Protein AF-A0A812ITI0-F1 (afdb_monomer_lite)

Organism: Symbiodinium pilosum (NCBI:txid2952)

Foldseek 3Di:
DPPQAQPPDDDDLPFDWDDADWDKDFDADPVRDTPDIDIWHHPDQVDIQQLRTMDPLRVCVRSVNHGPDPVSHRDDDDPVVLVVQQVVCVVVVHDRD

Radius of gyration: 18.54 Å; chains: 1; bounding box: 42×39×50 Å

pLDDT: mean 86.18, std 13.23, range [33.56, 98.25]

Sequence (97 aa):
NLGAVPPLISEATNKAYESPPEACSLRFNEQGQVVEYTAGYVIDRRQGNTGGRGGLLGPLYAIGKGFPFPEAQPYEWSWQRKLFTWLGDLLAGDSPK

Structure (mmCIF, N/CA/C/O backbone):
data_AF-A0A812ITI0-F1
#
_entry.id   AF-A0A812ITI0-F1
#
loop_
_atom_site.group_PDB
_atom_site.id
_atom_site.type_symbol
_atom_site.label_atom_id
_atom_site.label_alt_id
_atom_site.label_comp_id
_atom_site.label_asym_id
_atom_site.label_entity_id
_atom_site.label_seq_id
_atom_site.pdbx_PDB_ins_code
_atom_site.Cartn_x
_atom_site.Cartn_y
_atom_site.Cartn_z
_atom_site.occupancy
_atom_site.B_iso_or_equiv
_atom_site.auth_seq_id
_atom_site.auth_comp_id
_atom_site.auth_asym_id
_atom_site.auth_atom_id
_atom_site.pdbx_PDB_model_num
ATOM 1 N N . ASN A 1 1 ? -4.688 25.716 8.074 1.00 39.78 1 ASN A N 1
ATOM 2 C CA . ASN A 1 1 ? -3.216 25.720 8.207 1.00 39.78 1 ASN A CA 1
ATOM 3 C C . ASN A 1 1 ? -2.755 24.588 9.115 1.00 39.78 1 ASN A C 1
ATOM 5 O O . ASN A 1 1 ? -2.554 24.806 10.297 1.00 39.78 1 ASN A O 1
ATOM 9 N N . LEU A 1 2 ? -2.607 23.384 8.561 1.00 33.56 2 LEU A N 1
ATOM 10 C CA . LEU A 1 2 ? -1.803 22.290 9.117 1.00 33.56 2 LEU A CA 1
ATOM 11 C C . LEU A 1 2 ? -0.855 21.911 7.978 1.00 33.56 2 LEU A C 1
ATOM 13 O O . LEU A 1 2 ? -1.253 21.231 7.036 1.00 33.56 2 LEU A O 1
ATOM 17 N N . GLY A 1 3 ? 0.325 22.530 7.969 1.00 39.69 3 GLY A N 1
ATOM 18 C CA . GLY A 1 3 ? 1.296 22.384 6.889 1.00 39.69 3 GLY A CA 1
ATOM 19 C C . GLY A 1 3 ? 1.672 20.919 6.649 1.00 39.69 3 GLY A C 1
ATOM 20 O O . GLY A 1 3 ? 1.778 20.141 7.590 1.00 39.69 3 GLY A O 1
ATOM 21 N N . ALA A 1 4 ? 1.886 20.583 5.375 1.00 53.31 4 ALA A N 1
ATOM 22 C CA . ALA A 1 4 ? 2.466 19.332 4.870 1.00 53.31 4 ALA A CA 1
ATOM 23 C C . ALA A 1 4 ? 1.621 18.039 4.887 1.00 53.31 4 ALA A C 1
ATOM 25 O O . ALA A 1 4 ? 2.150 16.987 4.531 1.00 53.31 4 ALA A O 1
ATOM 26 N N . VAL A 1 5 ? 0.315 18.086 5.169 1.00 53.88 5 VAL A N 1
ATOM 27 C CA . VAL A 1 5 ? -0.590 16.958 4.866 1.00 53.88 5 VAL A CA 1
ATOM 28 C C . VAL A 1 5 ? -1.495 17.375 3.701 1.00 53.88 5 VAL A C 1
ATOM 30 O O . VAL A 1 5 ? -2.159 18.409 3.824 1.00 53.88 5 VAL A O 1
ATOM 33 N N . PRO A 1 6 ? -1.532 16.645 2.561 1.00 56.62 6 PRO A N 1
ATOM 34 C CA . PRO A 1 6 ? -2.533 16.890 1.536 1.00 56.62 6 PRO A CA 1
ATOM 35 C C . PRO A 1 6 ? -3.895 16.873 2.226 1.00 56.62 6 PRO A C 1
ATOM 37 O O . PRO A 1 6 ? -4.128 15.995 3.061 1.00 56.62 6 PRO A O 1
ATOM 40 N N . PRO A 1 7 ? -4.775 17.844 1.948 1.00 61.19 7 PRO A N 1
ATOM 41 C CA . PRO A 1 7 ? -6.038 17.942 2.652 1.00 61.19 7 PRO A CA 1
ATOM 42 C C . PRO A 1 7 ? -6.831 16.655 2.398 1.00 61.19 7 PRO A C 1
ATOM 44 O O . PRO A 1 7 ? -7.367 16.448 1.310 1.00 61.19 7 PRO A O 1
ATOM 47 N N . LEU A 1 8 ? -6.863 15.766 3.402 1.00 65.88 8 LEU A N 1
ATOM 48 C CA . LEU A 1 8 ? -7.608 14.501 3.360 1.00 65.88 8 LEU A CA 1
ATOM 49 C C . LEU A 1 8 ? -9.084 14.762 3.033 1.00 65.88 8 LEU A C 1
ATOM 51 O O . LEU A 1 8 ? -9.742 13.937 2.411 1.00 65.88 8 LEU A O 1
ATOM 55 N N . ILE A 1 9 ? -9.560 15.957 3.390 1.00 69.88 9 ILE A N 1
ATOM 56 C CA . ILE A 1 9 ? -10.830 16.527 2.962 1.00 69.88 9 ILE A CA 1
ATOM 57 C C . ILE A 1 9 ? -10.546 17.550 1.865 1.00 69.88 9 ILE A C 1
ATOM 59 O O . ILE A 1 9 ? -10.066 18.649 2.132 1.00 69.88 9 ILE A O 1
ATOM 63 N N . SER A 1 10 ? -10.820 17.185 0.623 1.00 74.81 10 SER A N 1
ATOM 64 C CA . SER A 1 10 ? -10.621 18.054 -0.535 1.00 74.81 10 SER A CA 1
ATOM 65 C C . SER A 1 10 ? -11.600 17.711 -1.645 1.00 74.81 10 SER A C 1
ATOM 67 O O . SER A 1 10 ? -12.273 16.683 -1.587 1.00 74.81 10 SER A O 1
ATOM 69 N N . GLU A 1 11 ? -11.678 18.575 -2.657 1.00 86.69 11 GLU A N 1
ATOM 70 C CA . GLU A 1 11 ? -12.560 18.358 -3.800 1.00 86.69 11 GLU A CA 1
ATOM 71 C C . GLU A 1 11 ? -12.298 17.003 -4.470 1.00 86.69 11 GLU A C 1
ATOM 73 O O . GLU A 1 11 ? -11.152 16.521 -4.554 1.00 86.69 11 GLU A O 1
ATOM 78 N N . ALA A 1 12 ? -13.393 16.389 -4.922 1.00 87.00 12 ALA A N 1
ATOM 79 C CA . ALA A 1 12 ? -13.373 15.108 -5.601 1.00 87.00 12 ALA A CA 1
ATOM 80 C C . ALA A 1 12 ? -12.563 15.218 -6.897 1.00 87.00 12 ALA A C 1
ATOM 82 O O . ALA A 1 12 ? -12.781 16.101 -7.720 1.00 87.00 12 ALA A O 1
ATOM 83 N N . THR A 1 13 ? -11.620 14.298 -7.087 1.00 89.62 13 THR A N 1
ATOM 84 C CA . THR A 1 13 ? -10.745 14.282 -8.269 1.00 89.62 13 THR A CA 1
ATOM 85 C C . THR A 1 13 ? -11.364 13.542 -9.451 1.00 89.62 13 THR A C 1
ATOM 87 O O . THR A 1 13 ? -10.806 13.586 -10.544 1.00 89.62 13 THR A O 1
ATOM 90 N N . ASN A 1 14 ? -12.476 12.830 -9.230 1.00 92.44 14 ASN A N 1
ATOM 91 C CA . ASN A 1 14 ? -13.131 11.935 -10.191 1.00 92.44 14 ASN A CA 1
ATOM 92 C C . ASN A 1 14 ? -12.205 10.857 -10.791 1.00 92.44 14 ASN A C 1
ATOM 94 O O . ASN A 1 14 ? -12.496 10.299 -11.846 1.00 92.44 14 ASN A O 1
ATOM 98 N N . LYS A 1 15 ? -11.089 10.543 -10.120 1.00 92.12 15 LYS A N 1
ATOM 99 C CA . LYS A 1 15 ? -10.189 9.449 -10.500 1.00 92.12 15 LYS A CA 1
ATOM 100 C C . LYS A 1 15 ? -10.613 8.158 -9.811 1.00 92.12 15 LYS A C 1
ATOM 102 O O . LYS A 1 15 ? -10.893 8.162 -8.614 1.00 92.12 15 LYS A O 1
ATOM 107 N N . ALA A 1 16 ? -10.619 7.059 -10.561 1.00 92.12 16 ALA A N 1
ATOM 108 C CA . ALA A 1 16 ? -10.828 5.732 -10.000 1.00 92.12 16 ALA A CA 1
ATOM 109 C C . ALA A 1 16 ? -9.639 5.322 -9.120 1.00 92.12 16 ALA A C 1
ATOM 111 O O . ALA A 1 16 ? -8.493 5.676 -9.401 1.00 92.12 16 ALA A O 1
ATOM 112 N N . TYR A 1 17 ? -9.914 4.553 -8.072 1.00 92.56 17 TYR A N 1
ATOM 113 C CA . TYR A 1 17 ? -8.905 3.930 -7.224 1.00 92.56 17 TYR A CA 1
ATOM 114 C C . TYR A 1 17 ? -9.015 2.415 -7.360 1.00 92.56 17 TYR A C 1
ATOM 116 O O . TYR A 1 17 ? -10.099 1.856 -7.202 1.00 92.56 17 TYR A O 1
ATOM 124 N N . GLU A 1 18 ? -7.885 1.773 -7.631 1.00 95.38 18 GLU A N 1
ATOM 125 C CA . GLU A 1 18 ? -7.753 0.325 -7.669 1.00 95.38 18 GLU A CA 1
ATOM 126 C C . GLU A 1 18 ? -6.566 -0.075 -6.794 1.00 95.38 18 GLU A C 1
ATOM 128 O O . GLU A 1 18 ? -5.414 0.271 -7.079 1.00 95.38 18 GLU A O 1
ATOM 133 N N . SER A 1 19 ? -6.865 -0.773 -5.698 1.00 92.44 19 SER A N 1
ATOM 134 C CA . SER A 1 19 ? -5.851 -1.243 -4.758 1.00 92.44 19 SER A CA 1
ATOM 135 C C . SER A 1 19 ? -5.052 -2.399 -5.357 1.00 92.44 19 SER A C 1
ATOM 137 O O . SER A 1 19 ? -5.657 -3.296 -5.949 1.00 92.44 19 SER A O 1
ATOM 139 N N . PRO A 1 20 ? -3.727 -2.461 -5.149 1.00 94.88 20 PRO A N 1
ATOM 140 C CA . PRO A 1 20 ? -3.008 -3.711 -5.326 1.00 94.88 20 PRO A CA 1
ATOM 141 C C . PRO A 1 20 ? -3.475 -4.741 -4.278 1.00 94.88 20 PRO A C 1
ATOM 143 O O . PRO A 1 20 ? -4.058 -4.367 -3.253 1.00 94.88 20 PRO A O 1
ATOM 146 N N . PRO A 1 21 ? -3.175 -6.036 -4.480 1.00 95.06 21 PRO A N 1
ATOM 147 C CA . PRO A 1 21 ? -3.285 -7.036 -3.426 1.00 95.06 21 PRO A CA 1
ATOM 148 C C . PRO A 1 21 ? -2.437 -6.646 -2.206 1.00 95.06 21 PRO A C 1
ATOM 150 O O . PRO A 1 21 ? -1.223 -6.445 -2.320 1.00 95.06 21 PRO A O 1
ATOM 153 N N . GLU A 1 22 ? -3.066 -6.565 -1.034 1.00 94.06 22 GLU A N 1
ATOM 154 C CA . GLU A 1 22 ? -2.447 -6.142 0.227 1.00 94.06 22 GLU A CA 1
ATOM 155 C C . GLU A 1 22 ? -2.805 -7.085 1.376 1.00 94.06 22 GLU A C 1
ATOM 157 O O . GLU A 1 22 ? -3.908 -7.629 1.435 1.00 94.06 22 GLU A O 1
ATOM 162 N N . ALA A 1 23 ? -1.870 -7.246 2.311 1.00 94.88 23 ALA A N 1
ATOM 163 C CA . ALA A 1 23 ? -2.119 -7.884 3.593 1.00 94.88 23 ALA A CA 1
ATOM 164 C C . ALA A 1 23 ? -2.505 -6.837 4.646 1.00 94.88 23 ALA A C 1
ATOM 166 O O . ALA A 1 23 ? -1.859 -5.794 4.788 1.00 94.88 23 ALA A O 1
ATOM 167 N N . CYS A 1 24 ? -3.535 -7.167 5.418 1.00 94.00 24 CYS A N 1
ATOM 168 C CA . CYS A 1 24 ? -4.062 -6.342 6.493 1.00 94.00 24 CYS A CA 1
ATOM 169 C C . CYS A 1 24 ? -4.098 -7.146 7.793 1.00 94.00 24 CYS A C 1
ATOM 171 O O . CYS A 1 24 ? -4.497 -8.310 7.790 1.00 94.00 24 CYS A O 1
ATOM 173 N N . SER A 1 25 ? -3.720 -6.517 8.906 1.00 95.44 25 SER A N 1
ATOM 174 C CA . SER A 1 25 ? -3.869 -7.076 10.252 1.00 95.44 25 SER A CA 1
ATOM 175 C C . SER A 1 25 ? -4.772 -6.170 11.076 1.00 95.44 25 SE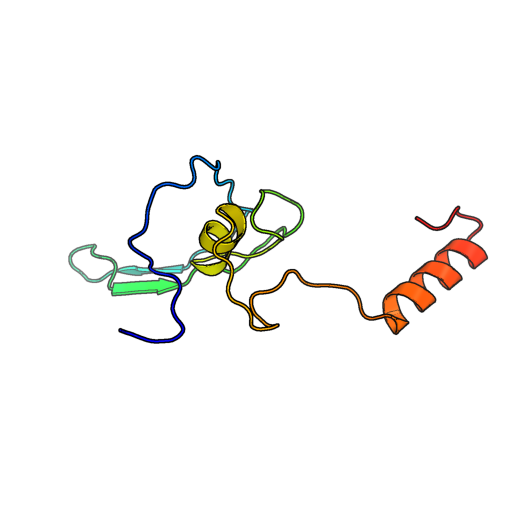R A C 1
ATOM 177 O O . SER A 1 25 ? -4.585 -4.952 11.103 1.00 95.44 25 SER A O 1
ATOM 179 N N . LEU A 1 26 ? -5.776 -6.763 11.717 1.00 96.94 26 LEU A N 1
ATOM 180 C CA . LEU A 1 26 ? -6.732 -6.057 12.557 1.00 96.94 26 LEU A CA 1
ATOM 181 C C . LEU A 1 26 ? -6.772 -6.725 13.925 1.00 96.94 26 LEU A C 1
ATOM 183 O O . LEU A 1 26 ? -6.896 -7.948 14.021 1.00 96.94 26 LEU A O 1
ATOM 187 N N . ARG A 1 27 ? -6.709 -5.916 14.981 1.00 97.88 27 ARG A N 1
ATOM 188 C CA . ARG A 1 27 ? -6.941 -6.372 16.353 1.00 97.88 27 ARG A CA 1
ATOM 189 C C . ARG A 1 27 ? -8.313 -5.907 16.806 1.00 97.88 27 ARG A C 1
ATOM 191 O O . ARG A 1 27 ? -8.648 -4.733 16.651 1.00 97.88 27 ARG A O 1
ATOM 198 N N . PHE A 1 28 ? -9.073 -6.823 17.395 1.00 98.25 28 PHE A N 1
ATOM 199 C CA . PHE A 1 28 ? -10.416 -6.561 17.899 1.00 98.25 28 PHE A CA 1
ATOM 200 C C . PHE A 1 28 ? -10.430 -6.570 19.429 1.00 98.25 28 PHE A C 1
ATOM 202 O O . PHE A 1 28 ? -9.659 -7.302 20.053 1.00 98.25 28 PHE A O 1
ATOM 209 N N . ASN A 1 29 ? -11.282 -5.745 20.034 1.00 97.75 29 ASN A N 1
ATOM 210 C CA . ASN A 1 29 ? -11.597 -5.840 21.460 1.00 97.75 29 ASN A CA 1
ATOM 211 C C . ASN A 1 29 ? -12.690 -6.893 21.721 1.00 97.75 29 ASN A C 1
ATOM 213 O O . ASN A 1 29 ? -13.238 -7.491 20.795 1.00 97.75 29 ASN A O 1
ATOM 217 N N . GLU A 1 30 ? -13.025 -7.102 22.994 1.00 98.19 30 GLU A N 1
ATOM 218 C CA . GLU A 1 30 ? -14.060 -8.056 23.419 1.00 98.19 30 GLU A CA 1
ATOM 219 C C .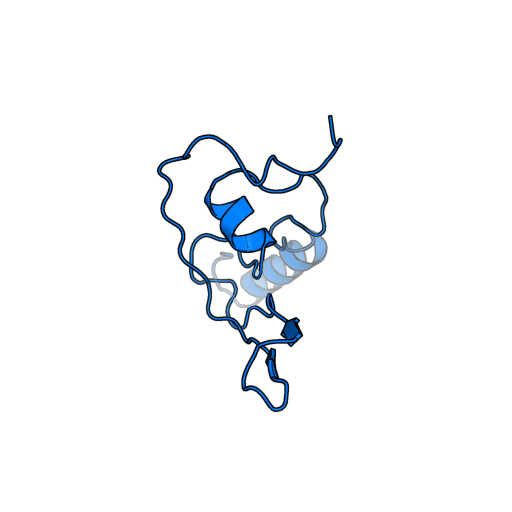 GLU A 1 30 ? -15.456 -7.720 22.868 1.00 98.19 30 GLU A C 1
ATOM 221 O O . GLU A 1 30 ? -16.293 -8.604 22.714 1.00 98.19 30 GLU A O 1
ATOM 226 N N . GLN A 1 31 ? -15.705 -6.453 22.528 1.00 98.12 31 GLN A N 1
ATOM 227 C CA . GLN A 1 31 ? -16.952 -5.982 21.923 1.00 98.12 31 GLN A CA 1
ATOM 228 C C . GLN A 1 31 ? -16.968 -6.156 20.392 1.00 98.12 31 GLN A C 1
ATOM 230 O O . GLN A 1 31 ? -17.924 -5.737 19.739 1.00 98.12 31 GLN A O 1
ATOM 235 N N . GLY A 1 32 ? -15.923 -6.746 19.802 1.00 97.44 32 GLY A N 1
ATOM 236 C CA . GLY A 1 32 ? -15.805 -6.958 18.357 1.00 97.44 32 GLY A CA 1
ATOM 237 C C . GLY A 1 32 ? -15.452 -5.698 17.560 1.00 97.44 32 GLY A C 1
ATOM 238 O O . GLY A 1 32 ? -15.624 -5.673 16.344 1.00 97.44 32 GLY A O 1
ATOM 239 N N . GLN A 1 33 ? -14.963 -4.642 18.211 1.00 97.81 33 GLN A N 1
ATOM 240 C CA . GLN A 1 33 ? -14.553 -3.394 17.562 1.00 97.81 33 GLN A CA 1
ATOM 241 C C . GLN A 1 33 ? -13.065 -3.427 17.216 1.00 97.81 33 GLN A C 1
ATOM 243 O O . GLN A 1 33 ? -12.252 -3.926 17.994 1.00 97.81 33 GLN A O 1
ATOM 248 N N . VAL A 1 34 ? -12.695 -2.843 16.075 1.00 97.12 34 VAL A N 1
ATOM 249 C CA . VAL A 1 34 ? -11.291 -2.691 15.671 1.00 97.12 34 VAL A CA 1
ATOM 250 C C . VAL A 1 34 ? -10.613 -1.659 16.569 1.00 97.12 34 VAL A C 1
ATOM 252 O O . VAL A 1 34 ? -11.052 -0.514 16.643 1.00 97.12 34 VAL A O 1
ATOM 255 N N . VAL A 1 35 ? -9.526 -2.056 17.224 1.00 97.44 35 VAL A N 1
ATOM 256 C CA . VAL A 1 35 ? -8.704 -1.178 18.077 1.00 97.44 35 VAL A CA 1
ATOM 257 C C . VAL A 1 35 ? -7.332 -0.897 17.480 1.00 97.44 35 VAL A C 1
ATOM 259 O O . VAL A 1 35 ? -6.726 0.120 17.800 1.00 97.44 35 VAL A O 1
ATOM 262 N N . GLU A 1 36 ? -6.860 -1.753 16.575 1.00 96.44 36 GLU A N 1
ATOM 263 C CA . GLU A 1 36 ? -5.659 -1.516 15.776 1.00 96.44 36 GLU A CA 1
ATOM 264 C C . GLU A 1 36 ? -5.889 -1.994 14.350 1.00 96.44 36 GLU A C 1
ATOM 266 O O . GLU A 1 36 ? -6.476 -3.056 14.128 1.00 96.44 36 GLU A O 1
ATOM 271 N N . TYR A 1 37 ? -5.390 -1.210 13.396 1.00 93.56 37 TYR A N 1
ATOM 272 C CA . TYR A 1 37 ? -5.413 -1.551 11.985 1.00 93.56 37 TYR A CA 1
ATOM 273 C C . TYR A 1 37 ? -4.044 -1.292 11.361 1.00 93.56 37 TYR A C 1
ATOM 275 O O . TYR A 1 37 ? -3.575 -0.157 11.278 1.00 93.56 37 TYR A O 1
ATOM 283 N N . THR A 1 38 ? -3.413 -2.367 10.911 1.00 91.81 38 THR A N 1
ATOM 284 C CA . THR A 1 38 ? -2.173 -2.349 10.150 1.00 91.81 38 THR A CA 1
ATOM 285 C C . THR A 1 38 ? -2.487 -2.675 8.692 1.00 91.81 38 THR A C 1
ATOM 287 O O . THR A 1 38 ? -2.977 -3.761 8.386 1.00 91.81 38 THR A O 1
ATOM 290 N N . ALA A 1 39 ? -2.190 -1.735 7.799 1.00 90.19 39 ALA A N 1
ATOM 291 C CA . ALA A 1 39 ? -2.387 -1.847 6.355 1.00 90.19 39 ALA A CA 1
ATOM 292 C C . ALA A 1 39 ? -1.143 -1.356 5.604 1.00 90.19 39 ALA A C 1
ATOM 294 O O . ALA A 1 39 ? -0.232 -0.787 6.208 1.00 90.19 39 ALA A O 1
ATOM 295 N N . GLY A 1 40 ? -1.118 -1.534 4.284 1.00 88.62 40 GLY A N 1
ATOM 296 C CA . GLY A 1 40 ? -0.036 -1.045 3.430 1.00 88.62 40 GLY A CA 1
ATOM 297 C C . GLY A 1 40 ? 1.054 -2.051 3.096 1.00 88.62 40 GLY A C 1
ATOM 298 O O . GLY A 1 40 ? 2.045 -1.685 2.463 1.00 88.62 40 GLY A O 1
ATOM 299 N N . TYR A 1 41 ? 0.861 -3.320 3.452 1.00 92.56 41 TYR A N 1
ATOM 300 C CA . TYR A 1 41 ? 1.750 -4.410 3.061 1.00 92.56 41 TYR A CA 1
ATOM 301 C C . TYR A 1 41 ? 1.339 -4.961 1.695 1.00 92.56 41 TYR A C 1
ATOM 303 O O . TYR A 1 41 ? 0.590 -5.931 1.595 1.00 92.56 41 TYR A O 1
ATOM 311 N N . VAL A 1 42 ? 1.829 -4.316 0.636 1.00 93.31 42 VAL A N 1
ATOM 312 C CA . VAL A 1 42 ? 1.564 -4.701 -0.757 1.00 93.31 42 VAL A CA 1
ATOM 313 C C . VAL A 1 42 ? 2.247 -6.025 -1.095 1.00 93.31 42 VAL A C 1
ATOM 315 O O . VAL A 1 42 ? 3.470 -6.143 -1.003 1.00 93.31 42 VAL A O 1
ATOM 318 N N . ILE A 1 43 ? 1.450 -7.004 -1.525 1.00 94.88 43 ILE A N 1
ATOM 319 C CA . ILE A 1 43 ? 1.901 -8.344 -1.924 1.00 94.88 43 ILE A CA 1
ATOM 320 C C . ILE A 1 43 ? 2.374 -8.326 -3.382 1.00 94.88 43 ILE A C 1
ATOM 322 O O . ILE A 1 43 ? 3.443 -8.850 -3.692 1.00 94.88 43 ILE A O 1
ATOM 326 N N . ASP A 1 44 ? 1.616 -7.674 -4.272 1.00 93.56 44 ASP A N 1
ATOM 327 C CA . ASP A 1 44 ? 1.997 -7.474 -5.672 1.00 93.56 44 ASP A CA 1
ATOM 328 C C . ASP A 1 44 ? 1.838 -6.010 -6.091 1.00 93.56 44 ASP A C 1
ATOM 330 O O . ASP A 1 44 ? 0.741 -5.503 -6.314 1.00 93.56 44 ASP A O 1
ATOM 334 N N . ARG A 1 45 ? 2.980 -5.334 -6.242 1.00 90.44 45 ARG A N 1
ATOM 335 C CA . ARG A 1 45 ? 3.052 -3.907 -6.577 1.00 90.44 45 ARG A CA 1
ATOM 336 C C . ARG A 1 45 ? 2.750 -3.585 -8.044 1.00 90.44 45 ARG A C 1
ATOM 338 O O . ARG A 1 45 ? 2.735 -2.411 -8.403 1.00 90.44 45 ARG A O 1
ATOM 345 N N . ARG A 1 46 ? 2.610 -4.603 -8.898 1.00 90.69 46 ARG A N 1
ATOM 346 C CA . ARG A 1 46 ? 2.374 -4.450 -10.344 1.00 90.69 46 ARG A CA 1
ATOM 347 C C . ARG A 1 46 ? 0.896 -4.281 -10.690 1.00 90.69 46 ARG A C 1
ATOM 349 O O . ARG A 1 46 ? 0.592 -3.956 -11.832 1.00 90.69 46 ARG A O 1
ATOM 356 N N . GLN A 1 47 ? 0.010 -4.555 -9.739 1.00 93.94 47 GLN A N 1
ATOM 357 C CA . GLN A 1 47 ? -1.436 -4.470 -9.903 1.00 93.94 47 GLN A CA 1
ATOM 358 C C . GLN A 1 47 ? -1.976 -3.159 -9.323 1.00 93.94 47 GLN A C 1
ATOM 360 O O . GLN A 1 47 ? -1.341 -2.535 -8.471 1.00 93.94 47 GLN A O 1
ATOM 365 N N . GLY A 1 48 ? -3.160 -2.754 -9.781 1.00 93.50 48 GLY A N 1
ATOM 366 C CA . GLY A 1 48 ? -3.801 -1.510 -9.369 1.00 93.50 48 GLY A CA 1
ATOM 367 C C . GLY A 1 48 ? -3.105 -0.248 -9.888 1.00 93.50 48 GLY A C 1
ATOM 368 O O . GLY A 1 48 ? -2.182 -0.290 -10.705 1.00 93.50 48 GLY A O 1
ATOM 369 N N . ASN A 1 49 ? -3.560 0.90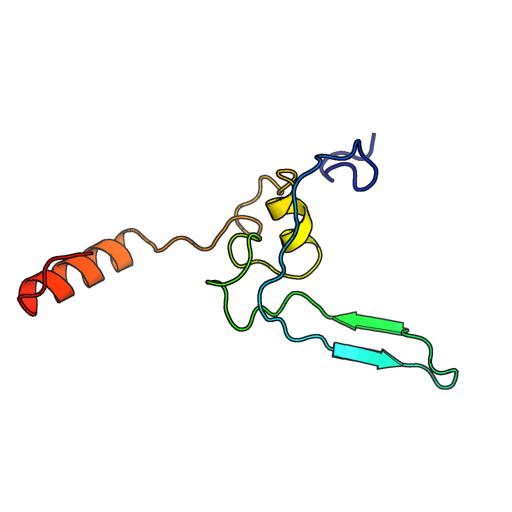8 -9.405 1.00 94.19 49 ASN A N 1
ATOM 370 C CA . ASN A 1 49 ? -3.120 2.224 -9.889 1.00 94.19 49 ASN A CA 1
ATOM 371 C C . ASN A 1 49 ? -2.427 3.082 -8.818 1.00 94.19 49 ASN A C 1
ATOM 373 O O . ASN A 1 49 ? -2.255 4.292 -8.970 1.00 94.19 49 ASN A O 1
ATOM 377 N N . THR A 1 50 ? -1.978 2.451 -7.734 1.00 92.75 50 THR A N 1
ATOM 378 C CA . THR A 1 50 ? -1.348 3.120 -6.587 1.00 92.75 50 THR A CA 1
ATOM 379 C C . THR A 1 50 ? 0.159 3.325 -6.734 1.00 92.75 50 THR A C 1
ATOM 381 O O . THR A 1 50 ? 0.811 3.806 -5.803 1.00 92.75 50 THR A O 1
ATOM 384 N N . GLY A 1 51 ? 0.745 2.938 -7.872 1.00 88.12 51 GLY A N 1
ATOM 385 C CA . GLY A 1 51 ? 2.198 2.919 -8.060 1.00 88.12 51 GLY A CA 1
ATOM 386 C C . GLY A 1 51 ? 2.897 1.962 -7.090 1.00 88.12 51 GLY A C 1
ATOM 387 O O . GLY A 1 51 ? 4.001 2.248 -6.632 1.00 88.12 51 GLY A O 1
ATOM 388 N N . GLY A 1 52 ? 2.227 0.865 -6.724 1.00 90.31 52 GLY A N 1
ATOM 389 C CA . GLY A 1 52 ? 2.790 -0.166 -5.859 1.00 90.31 52 GLY A CA 1
ATOM 390 C C . GLY A 1 52 ? 2.742 0.134 -4.363 1.00 90.31 52 GLY A C 1
ATOM 391 O O . GLY A 1 52 ? 3.513 -0.451 -3.605 1.00 90.31 52 GLY A O 1
ATOM 392 N N . ARG A 1 53 ? 1.874 1.057 -3.944 1.00 90.56 53 ARG A N 1
ATOM 393 C CA . ARG A 1 53 ? 1.728 1.496 -2.552 1.00 90.56 53 ARG A CA 1
ATOM 394 C C . ARG A 1 53 ? 0.427 1.003 -1.961 1.00 90.56 53 ARG A C 1
ATOM 396 O O . ARG A 1 53 ? -0.571 0.916 -2.674 1.00 90.56 53 ARG A O 1
ATOM 403 N N . GLY A 1 54 ? 0.445 0.803 -0.653 1.00 90.06 54 GLY A N 1
ATOM 404 C CA . GLY A 1 54 ? -0.747 0.459 0.091 1.00 90.06 54 GLY A CA 1
ATOM 405 C C . GLY A 1 54 ? -1.058 1.412 1.227 1.00 90.06 54 GLY A C 1
ATOM 406 O O . GLY A 1 54 ? -0.433 2.471 1.369 1.00 90.06 54 GLY A O 1
ATOM 407 N N . GLY A 1 55 ? -2.054 1.045 2.027 1.00 88.12 55 GLY A N 1
ATOM 408 C CA . GLY A 1 55 ? -2.550 1.888 3.111 1.00 88.12 55 GLY A CA 1
ATOM 409 C C . GLY A 1 55 ? -2.969 3.262 2.582 1.00 88.12 55 GLY A C 1
ATOM 410 O O . GLY A 1 55 ? -3.424 3.385 1.452 1.00 88.12 55 GLY A O 1
ATOM 411 N N . LEU A 1 56 ? -2.783 4.327 3.365 1.00 87.62 56 LEU A N 1
ATOM 412 C CA . LEU A 1 56 ? -3.208 5.678 2.968 1.00 87.62 56 LEU A CA 1
ATOM 413 C C . LEU A 1 56 ? -2.423 6.249 1.767 1.00 87.62 56 LEU A C 1
ATOM 415 O O . LEU A 1 56 ? -2.949 7.067 1.010 1.00 87.62 56 LEU A O 1
ATOM 419 N N . LEU A 1 57 ? -1.175 5.815 1.567 1.00 88.94 57 LEU A N 1
ATOM 420 C CA . LEU A 1 57 ? -0.321 6.313 0.484 1.00 88.94 57 LEU A CA 1
ATOM 421 C C . LEU A 1 57 ? -0.819 5.874 -0.899 1.00 88.94 57 LEU A C 1
ATOM 423 O O . LEU A 1 57 ? -0.623 6.602 -1.874 1.00 88.94 57 LEU A O 1
ATOM 427 N N . GLY A 1 58 ? -1.474 4.714 -0.987 1.00 90.06 58 GLY A N 1
ATOM 428 C CA . GLY A 1 58 ? -1.987 4.177 -2.244 1.00 90.06 58 GLY A CA 1
ATOM 429 C C . GLY A 1 58 ? -3.117 5.013 -2.855 1.00 90.06 58 GLY A C 1
ATOM 430 O O . GLY A 1 58 ? -2.931 5.550 -3.951 1.00 90.06 58 GLY A O 1
ATOM 431 N N . PRO A 1 59 ? -4.256 5.196 -2.160 1.00 90.00 59 PRO A N 1
ATOM 432 C CA . PRO A 1 59 ? -5.362 6.029 -2.620 1.00 90.00 59 PRO A CA 1
ATOM 433 C C . PRO A 1 59 ? -4.935 7.465 -2.914 1.00 90.00 59 PRO A C 1
ATOM 435 O O . PRO A 1 59 ? -5.300 8.005 -3.955 1.00 90.00 59 PRO A O 1
ATOM 438 N N . LEU A 1 60 ? -4.118 8.075 -2.043 1.00 89.88 60 LEU A N 1
ATOM 439 C CA . LEU A 1 60 ? -3.625 9.440 -2.250 1.00 89.88 60 LEU A CA 1
ATOM 440 C C . LEU A 1 60 ? -2.798 9.557 -3.530 1.00 89.88 60 LEU A C 1
ATOM 442 O O . LEU A 1 60 ? -2.968 10.519 -4.280 1.00 89.88 60 LEU A O 1
ATOM 446 N N . TYR A 1 61 ? -1.949 8.574 -3.823 1.00 90.31 61 TYR A N 1
ATOM 447 C CA . TYR A 1 61 ? -1.231 8.551 -5.090 1.00 90.31 61 TYR A CA 1
ATOM 448 C C . TYR A 1 61 ? -2.168 8.366 -6.288 1.00 90.31 61 TYR A C 1
ATOM 450 O O . TYR A 1 61 ? -2.075 9.140 -7.241 1.00 90.31 61 TYR A O 1
ATOM 458 N N . ALA A 1 62 ? -3.102 7.412 -6.222 1.00 91.31 62 ALA A N 1
ATOM 459 C CA . ALA A 1 62 ? -4.052 7.127 -7.302 1.00 91.31 62 ALA A CA 1
ATOM 460 C C . ALA A 1 62 ? -4.888 8.363 -7.687 1.00 91.31 62 ALA A C 1
ATOM 462 O O . ALA A 1 62 ? -5.117 8.639 -8.866 1.00 91.31 62 ALA A O 1
ATOM 463 N N . ILE A 1 63 ? -5.274 9.181 -6.702 1.00 90.81 63 ILE A N 1
ATOM 464 C CA . ILE A 1 63 ? -6.029 10.418 -6.947 1.00 90.81 63 ILE A CA 1
ATOM 465 C C . ILE A 1 63 ? -5.147 11.625 -7.314 1.00 90.81 63 ILE A C 1
ATOM 467 O O . ILE A 1 63 ? -5.671 12.707 -7.581 1.00 90.81 63 ILE A O 1
ATOM 471 N N . GLY A 1 64 ? -3.823 11.469 -7.395 1.00 87.69 64 GLY A N 1
ATOM 472 C CA . GLY A 1 64 ? -2.880 12.546 -7.726 1.00 87.69 64 GLY A CA 1
ATOM 473 C C . GLY A 1 64 ? -2.588 13.512 -6.575 1.00 87.69 64 GLY A C 1
ATOM 474 O O . GLY A 1 64 ? -2.184 14.642 -6.821 1.00 87.69 64 GLY A O 1
ATOM 475 N N . LYS A 1 65 ? -2.796 13.080 -5.329 1.00 86.06 65 LYS A N 1
ATOM 476 C CA . LYS A 1 65 ? -2.493 13.815 -4.088 1.00 86.06 65 LYS A CA 1
ATOM 477 C C . LYS A 1 65 ? -1.378 13.122 -3.289 1.00 86.06 65 LYS A C 1
ATOM 479 O O . LYS A 1 65 ? -1.385 13.140 -2.061 1.00 86.06 65 LYS A O 1
ATOM 484 N N . GLY A 1 66 ? -0.447 12.472 -3.991 1.00 82.19 66 GLY A N 1
ATOM 485 C CA . GLY A 1 66 ? 0.706 11.809 -3.383 1.00 82.19 66 GLY A CA 1
ATOM 486 C C . GLY A 1 66 ? 1.615 12.797 -2.649 1.00 82.19 66 GLY A C 1
ATOM 487 O O . GLY A 1 66 ? 1.680 13.977 -2.991 1.00 82.19 66 GLY A O 1
ATOM 488 N N . PHE A 1 67 ? 2.321 12.315 -1.631 1.00 81.75 67 PHE A N 1
ATOM 489 C CA . PHE A 1 67 ? 3.233 13.150 -0.857 1.00 81.75 67 PHE A CA 1
ATOM 490 C C . PHE A 1 67 ? 4.557 13.404 -1.596 1.00 81.75 67 PHE A C 1
ATOM 492 O O . PHE A 1 67 ? 5.004 12.536 -2.341 1.00 81.75 67 PHE A O 1
ATOM 499 N N . PRO A 1 68 ? 5.232 14.545 -1.366 1.00 81.25 68 PRO A N 1
ATOM 500 C CA . PRO A 1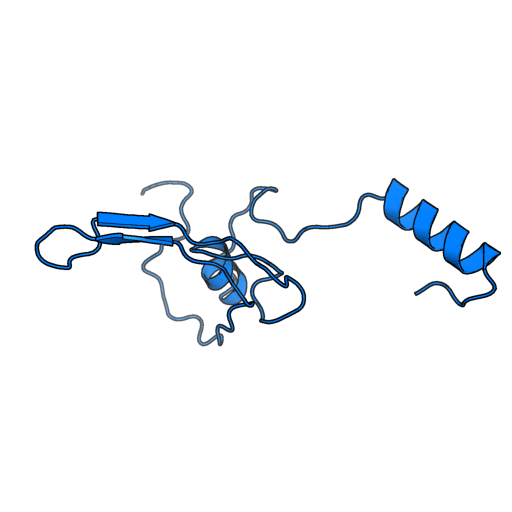 68 ? 6.445 14.915 -2.099 1.00 81.25 68 PRO A CA 1
ATOM 501 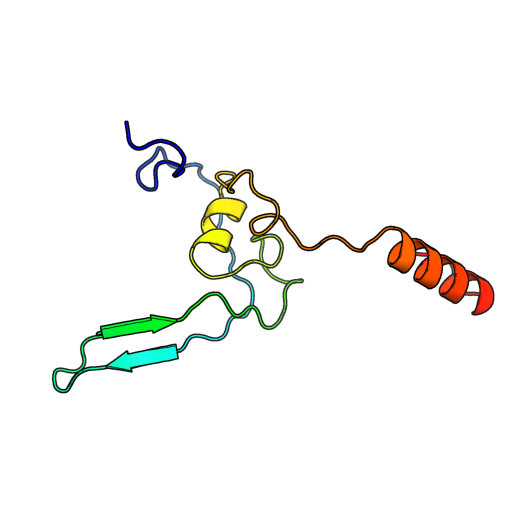C C . PRO A 1 68 ? 7.733 14.231 -1.604 1.00 81.25 68 PRO A C 1
ATOM 503 O O . PRO A 1 68 ? 8.798 14.504 -2.151 1.00 81.25 68 PRO A O 1
ATOM 506 N N . PHE A 1 69 ? 7.675 13.380 -0.574 1.00 82.25 69 PHE A N 1
ATOM 507 C CA . PHE A 1 69 ? 8.866 12.735 -0.010 1.00 82.25 69 PHE A CA 1
ATOM 508 C C . PHE A 1 69 ? 9.168 11.370 -0.663 1.00 82.25 69 PHE A C 1
ATOM 510 O O . PHE A 1 69 ? 8.231 10.692 -1.101 1.00 82.25 69 PHE A O 1
ATOM 517 N N . PRO A 1 70 ? 10.450 10.952 -0.739 1.00 80.69 70 PRO A N 1
ATOM 518 C CA . PRO A 1 70 ? 10.879 9.762 -1.484 1.00 80.69 70 PRO A CA 1
ATOM 519 C C . PRO A 1 70 ? 10.203 8.453 -1.062 1.00 80.69 70 PRO A C 1
ATOM 521 O O . PRO A 1 70 ? 9.876 7.629 -1.910 1.00 80.69 70 PRO A O 1
ATOM 524 N N . GLU A 1 71 ? 9.940 8.265 0.228 1.00 79.62 71 GLU A N 1
ATOM 525 C CA . GLU A 1 71 ? 9.320 7.059 0.791 1.00 79.62 71 GLU A CA 1
ATOM 526 C C . GLU A 1 71 ? 7.865 6.882 0.335 1.00 79.62 71 GLU A C 1
ATOM 528 O O . GLU A 1 71 ? 7.345 5.769 0.311 1.00 79.62 71 GLU A O 1
ATOM 533 N N . ALA A 1 72 ? 7.206 7.975 -0.058 1.00 80.75 72 ALA A N 1
ATOM 534 C CA . ALA A 1 72 ? 5.878 7.963 -0.654 1.00 80.75 72 ALA A CA 1
ATOM 535 C C . ALA A 1 72 ? 5.916 7.999 -2.184 1.00 80.75 72 ALA A C 1
ATOM 537 O O . ALA A 1 72 ? 4.865 8.181 -2.800 1.00 80.75 72 ALA A O 1
ATOM 538 N N . GLN A 1 73 ? 7.069 7.816 -2.829 1.00 83.50 73 GLN A N 1
ATOM 539 C CA . GLN A 1 73 ? 7.184 7.667 -4.284 1.00 83.50 73 GLN A CA 1
ATOM 540 C C . GLN A 1 73 ? 7.190 6.185 -4.702 1.00 83.50 73 GLN A C 1
ATOM 542 O O . GLN A 1 73 ? 7.413 5.318 -3.855 1.00 83.50 73 GLN A O 1
ATOM 547 N N . PRO A 1 74 ? 6.866 5.845 -5.968 1.00 85.19 74 PRO A N 1
ATOM 548 C CA . PRO A 1 74 ? 6.943 4.465 -6.425 1.00 85.19 74 PRO A CA 1
ATOM 549 C C . PRO A 1 74 ? 8.392 3.995 -6.339 1.00 85.19 74 PRO A C 1
ATOM 551 O O . PRO A 1 74 ? 9.323 4.774 -6.554 1.00 85.19 74 PRO A O 1
ATOM 554 N N . TYR A 1 75 ? 8.588 2.715 -6.039 1.00 84.25 75 TYR A N 1
ATOM 555 C CA . TYR A 1 75 ? 9.931 2.155 -6.019 1.00 84.25 75 TYR A CA 1
ATOM 556 C C . TYR A 1 75 ? 10.533 2.151 -7.430 1.00 84.25 75 TYR A C 1
ATOM 558 O O . TYR A 1 75 ? 10.061 1.436 -8.313 1.00 84.25 75 TYR A O 1
ATOM 566 N N . GLU A 1 76 ? 11.622 2.893 -7.602 1.00 85.19 76 GLU A N 1
ATOM 567 C CA . GLU A 1 76 ? 12.423 2.925 -8.821 1.00 85.19 76 GLU A CA 1
ATOM 568 C C . GLU A 1 76 ? 13.713 2.124 -8.639 1.00 85.19 76 GLU A C 1
ATOM 570 O O . GLU A 1 76 ? 14.358 2.161 -7.588 1.00 85.19 76 GLU A O 1
ATOM 575 N N . TRP A 1 77 ? 14.126 1.392 -9.676 1.00 86.06 77 TRP A N 1
ATOM 576 C CA . TRP A 1 77 ? 15.411 0.694 -9.633 1.00 86.06 77 TRP A CA 1
ATOM 577 C C . TRP A 1 77 ? 16.567 1.693 -9.640 1.00 86.06 77 TRP A C 1
ATOM 579 O O . TRP A 1 77 ? 16.556 2.672 -10.391 1.00 86.06 77 TRP A O 1
ATOM 589 N N . SER A 1 78 ? 17.605 1.396 -8.854 1.00 90.06 78 SER A N 1
ATOM 590 C CA . SER A 1 78 ? 18.859 2.143 -8.914 1.00 90.06 78 SER A CA 1
ATOM 591 C C . SER A 1 78 ? 19.482 2.037 -10.307 1.00 90.06 78 SER A C 1
ATOM 593 O O . SER A 1 78 ? 19.307 1.040 -11.013 1.00 90.06 78 SER A O 1
ATOM 595 N N . TRP A 1 79 ? 20.256 3.051 -10.696 1.00 92.31 79 TRP A N 1
ATOM 596 C CA . TRP A 1 79 ? 20.966 3.044 -11.977 1.00 92.31 79 TRP A CA 1
ATOM 597 C C . TRP A 1 79 ? 21.915 1.839 -12.105 1.00 92.31 79 TRP A C 1
ATOM 599 O O . TRP A 1 79 ? 22.035 1.268 -13.182 1.00 92.31 79 TRP A O 1
ATOM 609 N N . GLN A 1 80 ? 22.528 1.406 -10.995 1.00 94.88 80 GLN A N 1
ATOM 610 C CA . GLN A 1 80 ? 23.415 0.238 -10.941 1.00 94.88 80 GLN A CA 1
ATOM 611 C C . GLN A 1 80 ? 22.668 -1.044 -11.292 1.00 94.88 80 GLN A C 1
ATOM 613 O O . GLN A 1 80 ? 23.146 -1.846 -12.088 1.00 94.88 80 GLN A O 1
ATOM 618 N N . ARG A 1 81 ? 21.470 -1.223 -10.721 1.00 91.31 81 ARG A N 1
ATOM 619 C CA . ARG A 1 81 ? 20.623 -2.378 -11.015 1.00 91.31 81 ARG A CA 1
ATOM 620 C C . ARG A 1 81 ? 20.145 -2.344 -12.461 1.00 91.31 81 ARG A C 1
ATOM 622 O O . ARG A 1 81 ? 20.224 -3.368 -13.124 1.00 91.31 81 ARG A O 1
ATOM 629 N N . LYS A 1 82 ? 19.707 -1.178 -12.953 1.00 92.25 82 LYS A N 1
ATOM 630 C CA . LYS A 1 82 ? 19.313 -0.991 -14.360 1.00 92.25 82 LYS A CA 1
ATOM 631 C C . LYS A 1 82 ? 20.460 -1.380 -15.308 1.00 92.25 82 LYS A C 1
ATOM 633 O O . LYS A 1 82 ? 20.238 -2.152 -16.231 1.00 92.25 82 LYS A O 1
ATOM 638 N N . LEU A 1 83 ? 21.688 -0.930 -15.028 1.00 93.56 83 LEU A N 1
ATOM 639 C CA . LEU A 1 83 ? 22.879 -1.273 -15.814 1.00 93.56 83 LEU A CA 1
ATOM 640 C C . LEU A 1 83 ? 23.224 -2.766 -15.744 1.00 93.56 83 LEU A C 1
ATOM 642 O O . LEU A 1 83 ? 23.516 -3.374 -16.768 1.00 93.56 83 LEU A O 1
ATOM 646 N N . PHE A 1 84 ? 23.195 -3.358 -14.550 1.00 94.56 84 PHE A N 1
ATOM 647 C CA . PHE A 1 84 ? 23.492 -4.777 -14.368 1.00 94.56 84 PHE A CA 1
ATOM 648 C C . PHE A 1 84 ? 22.480 -5.669 -15.096 1.00 94.56 84 PHE A C 1
ATOM 650 O O . PHE A 1 84 ? 22.883 -6.609 -15.772 1.00 94.56 84 PHE A O 1
ATOM 657 N N . THR A 1 85 ? 21.183 -5.355 -15.004 1.00 90.19 85 THR A N 1
ATOM 658 C CA . THR A 1 85 ? 20.134 -6.063 -15.752 1.00 90.19 85 THR A CA 1
ATOM 659 C C . THR A 1 85 ? 20.338 -5.910 -17.257 1.00 90.19 85 THR A C 1
ATOM 661 O O . THR A 1 85 ? 20.359 -6.914 -17.955 1.00 90.19 85 THR A O 1
ATOM 664 N N . TRP A 1 86 ? 20.602 -4.693 -17.739 1.00 91.25 86 TRP A N 1
ATOM 665 C CA . TRP A 1 86 ? 20.875 -4.445 -19.157 1.00 91.25 86 TRP A CA 1
ATOM 666 C C . TRP 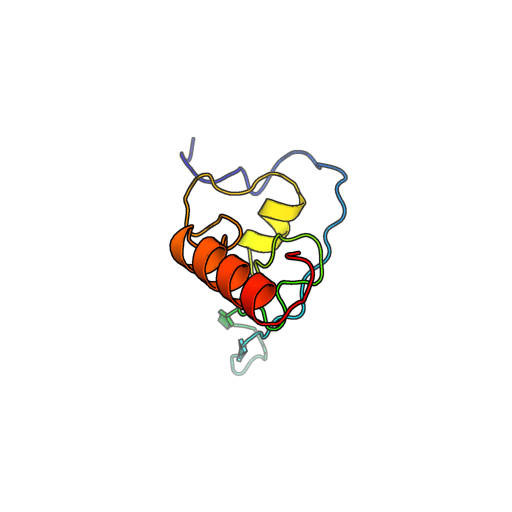A 1 86 ? 22.079 -5.244 -19.687 1.00 91.25 86 TRP A C 1
ATOM 668 O O . TRP A 1 86 ? 21.993 -5.856 -20.749 1.00 91.25 86 TRP A O 1
ATOM 678 N N . LEU A 1 87 ? 23.192 -5.277 -18.941 1.00 93.50 87 LEU A N 1
ATOM 679 C CA . LEU A 1 87 ? 24.364 -6.088 -19.293 1.00 93.50 87 LEU A CA 1
ATOM 680 C C . LEU A 1 87 ? 24.043 -7.585 -19.281 1.00 93.50 87 LEU A C 1
ATOM 682 O O . LEU A 1 87 ? 24.500 -8.312 -20.158 1.00 93.50 87 LEU A O 1
ATOM 686 N N . GLY A 1 88 ? 23.273 -8.042 -18.292 1.00 91.00 88 GLY A N 1
ATOM 687 C CA . GLY A 1 88 ? 22.831 -9.429 -18.188 1.00 91.00 88 GLY A CA 1
ATOM 688 C C . GLY A 1 88 ? 22.005 -9.865 -19.396 1.00 91.00 88 GLY A C 1
ATOM 689 O O . GLY A 1 88 ? 22.329 -10.882 -20.004 1.00 91.00 88 GLY A O 1
ATOM 690 N N . ASP A 1 89 ? 21.005 -9.070 -19.780 1.00 91.12 89 ASP A N 1
ATOM 691 C CA . ASP A 1 89 ? 20.139 -9.346 -20.932 1.00 91.12 89 ASP A CA 1
ATOM 692 C C . ASP A 1 89 ? 20.958 -9.408 -22.234 1.00 91.12 89 ASP A C 1
ATOM 694 O O . ASP A 1 89 ? 20.830 -10.354 -23.011 1.00 91.12 89 ASP A O 1
ATOM 698 N N . LEU A 1 90 ? 21.887 -8.460 -22.424 1.00 90.50 90 LEU A N 1
ATOM 699 C CA . LEU A 1 90 ? 22.764 -8.415 -23.597 1.00 90.50 90 LEU A CA 1
ATOM 700 C C . LEU A 1 90 ? 23.696 -9.634 -23.683 1.00 90.50 90 LEU A C 1
ATOM 702 O O . LEU A 1 90 ? 23.881 -10.189 -24.765 1.00 90.50 90 LEU A O 1
ATOM 706 N N . LEU A 1 91 ? 24.273 -10.071 -22.558 1.00 91.50 91 LEU A N 1
ATOM 707 C CA . LEU A 1 91 ? 25.125 -11.267 -22.501 1.00 91.50 91 LEU A CA 1
ATOM 708 C C . LEU A 1 91 ? 24.332 -12.569 -22.685 1.00 91.50 91 LEU A C 1
ATOM 710 O O . LEU A 1 91 ? 24.880 -13.541 -23.201 1.00 91.50 91 LEU A O 1
ATOM 714 N N . ALA A 1 92 ? 23.060 -12.591 -22.284 1.00 87.75 92 ALA A N 1
ATOM 715 C CA . ALA A 1 92 ? 22.158 -13.720 -22.499 1.00 87.75 92 ALA A CA 1
ATOM 716 C C . ALA A 1 92 ? 21.668 -13.834 -23.957 1.00 87.75 92 ALA A C 1
ATOM 718 O O . ALA A 1 92 ? 21.074 -14.848 -24.318 1.00 87.75 92 ALA A O 1
ATOM 719 N N . GLY A 1 93 ? 21.937 -12.829 -24.801 1.00 82.75 93 GLY A N 1
ATOM 720 C CA . GLY A 1 93 ? 21.454 -12.770 -26.183 1.00 82.75 93 GLY A CA 1
ATOM 721 C C . GLY A 1 93 ? 19.985 -12.353 -26.306 1.00 82.75 93 GLY A C 1
ATOM 722 O O . GLY A 1 93 ? 19.434 -12.399 -27.406 1.00 82.75 93 GLY A O 1
ATOM 723 N N . ASP A 1 94 ? 19.364 -11.926 -25.204 1.00 76.75 94 ASP A N 1
ATOM 724 C CA . ASP A 1 94 ? 18.021 -11.360 -25.201 1.00 76.75 94 ASP A CA 1
ATOM 725 C C . ASP A 1 94 ? 18.076 -9.867 -25.559 1.00 76.75 94 ASP A C 1
ATOM 727 O O . ASP A 1 94 ? 19.041 -9.151 -25.283 1.00 76.75 94 ASP A O 1
ATOM 731 N N . SER A 1 95 ? 17.017 -9.368 -26.202 1.00 65.81 95 SER A N 1
ATOM 732 C CA . SER A 1 95 ? 16.884 -7.924 -26.419 1.00 65.81 95 SER A CA 1
ATOM 733 C C . SER A 1 95 ? 16.612 -7.245 -25.072 1.00 65.81 95 SER A C 1
ATOM 735 O O . SER A 1 95 ? 15.642 -7.634 -24.413 1.00 65.81 95 SER A O 1
ATOM 737 N N . PRO A 1 96 ? 17.413 -6.244 -24.659 1.00 61.25 96 PRO A N 1
ATOM 738 C CA . PRO A 1 96 ? 17.196 -5.563 -23.388 1.00 61.25 96 PRO A CA 1
ATOM 739 C C . PRO A 1 96 ? 15.809 -4.905 -23.376 1.00 61.25 96 PRO A C 1
ATOM 741 O O . PRO A 1 96 ? 15.447 -4.218 -24.336 1.00 61.25 96 PRO A O 1
ATOM 744 N N . LYS A 1 97 ? 15.032 -5.152 -22.315 1.00 59.78 97 LYS A N 1
ATOM 745 C CA . LYS A 1 97 ? 13.684 -4.589 -22.113 1.00 59.78 97 LYS A CA 1
ATOM 746 C C . LYS A 1 97 ? 13.708 -3.271 -21.351 1.00 59.78 97 LYS A C 1
ATOM 748 O O . LYS A 1 97 ? 14.511 -3.145 -20.401 1.00 59.78 97 LYS A O 1
#

Secondary structure (DSSP, 8-state):
--TTS--SS---------PPPEEEEEEE-TTS-EEEEEEEEES-TTSSSSSS--TTHHHHHHTT---SSGGGSPPPPPHHHHHHHHHHHHHHTPPP-